Protein AF-A0AAD7D4Z1-F1 (afdb_monomer_lite)

Organism: Mycena rosella (NCBI:txid1033263)

pLDDT: mean 79.01, std 13.57, range [39.06, 91.75]

Secondary structure (DSSP, 8-state):
-HHHHHHHHHHHHTTS-SSSHHHHHHHHHHHHHHHHHHHHHHHHHHHHHHHHHTTS--------GGGS-----PPPPPTTSSEEE----SSEEEHHHHHHHTTT-GGGTTHHHHHHHHHHHHHTT----SSPPP--HHHHHT---GGGEEE--S-EEE-------

Radius of gyration: 24.87 Å; chains: 1; bounding box: 62×49×56 Å

Sequence (165 aa):
QGELSHRLVKRFYARTNKRNYGKQIAAHERRRRVLRGIKQRMQDAASTSAAQMANESDEQPRVVDNLRPEDEDLPRTPPRQHHHISESKRSPLDVREFSSMMAGDRAVENFIPDLRSHLLSRLLGLPYDGDEAQFSSQDLIDVTFVRDRLYTHKVMRINYTTYDM

Foldseek 3Di:
DPPVVVVLLVVQCVVDPVPVSPVSSVVVVVVVVVVVVVVVVVVVVVVVVVVVCVVPDDDDLCPDCLLVDDDDD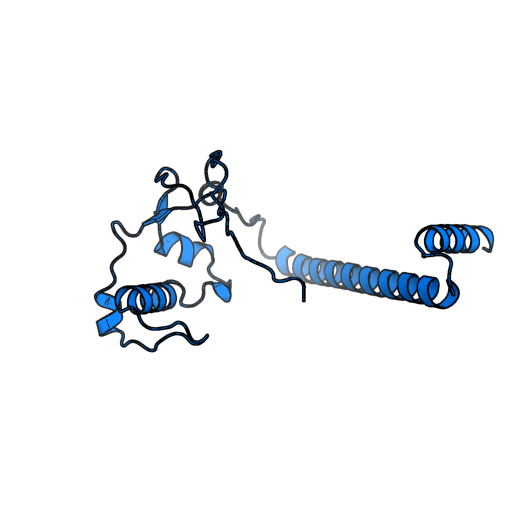DDDDDLVDFKDFDPDQPRKDQQVVVLVSCPPDPVSVCVLVQVLQVVLCVVVVHDCPPDGDDDDPVSSVVDDDDVNIDGHTPDMDGNDDDDPD

Structure (mmCIF, N/CA/C/O backbone):
data_AF-A0AAD7D4Z1-F1
#
_entry.id   AF-A0AAD7D4Z1-F1
#
loop_
_atom_site.group_PDB
_atom_site.id
_atom_site.type_symbol
_atom_site.label_atom_id
_atom_site.label_alt_id
_atom_site.label_comp_id
_atom_site.label_asym_id
_atom_site.label_entity_id
_atom_site.label_seq_id
_atom_site.pdbx_PDB_ins_code
_atom_site.Cartn_x
_atom_site.Cartn_y
_atom_site.Cartn_z
_atom_site.occupancy
_atom_site.B_iso_or_equiv
_atom_site.auth_seq_id
_atom_site.auth_comp_id
_atom_site.auth_asym_id
_atom_site.auth_atom_id
_atom_site.pdbx_PDB_model_num
ATOM 1 N N . GLN A 1 1 ? 41.999 31.864 -13.194 1.00 54.12 1 GLN A N 1
ATOM 2 C CA . GLN A 1 1 ? 40.651 31.252 -13.086 1.00 54.12 1 GLN A CA 1
ATOM 3 C C . GLN A 1 1 ? 40.035 30.786 -14.423 1.00 54.12 1 GLN A C 1
ATOM 5 O O . GLN A 1 1 ? 38.959 30.202 -14.395 1.00 54.12 1 GLN A O 1
ATOM 10 N N . GLY A 1 2 ? 40.690 30.951 -15.585 1.00 59.09 2 GLY A N 1
ATOM 11 C CA . GLY A 1 2 ? 40.108 30.561 -16.888 1.00 59.09 2 GLY A CA 1
ATOM 12 C C . GLY A 1 2 ? 40.205 29.072 -17.262 1.00 59.09 2 GLY A C 1
ATOM 13 O O . GLY A 1 2 ? 39.426 28.578 -18.070 1.00 59.09 2 GLY A O 1
ATOM 14 N N . GLU A 1 3 ? 41.132 28.320 -16.669 1.00 65.06 3 GLU A N 1
ATOM 15 C CA . GLU A 1 3 ? 41.358 26.918 -17.048 1.00 65.06 3 GLU A CA 1
ATOM 16 C C . GLU A 1 3 ? 40.269 25.971 -16.509 1.00 65.06 3 GLU A C 1
ATOM 18 O O . GLU A 1 3 ? 39.796 25.074 -17.209 1.00 65.06 3 GLU A O 1
ATOM 23 N N . LEU A 1 4 ? 39.803 26.206 -15.277 1.00 64.75 4 LEU A N 1
ATOM 24 C CA . LEU A 1 4 ? 38.739 25.413 -14.653 1.00 64.75 4 LEU A CA 1
ATOM 25 C C . LEU A 1 4 ? 37.394 25.599 -15.362 1.00 64.75 4 LEU A C 1
ATOM 27 O O . LEU A 1 4 ? 36.682 24.619 -15.592 1.00 64.75 4 LEU A O 1
ATOM 31 N N . SER A 1 5 ? 37.057 26.828 -15.762 1.00 66.69 5 SER A N 1
ATOM 32 C CA . SER A 1 5 ? 35.846 27.102 -16.542 1.00 66.69 5 SER A CA 1
ATOM 33 C C . SER A 1 5 ? 35.918 26.450 -17.926 1.00 66.69 5 SER A C 1
ATOM 35 O O . SER A 1 5 ? 34.947 25.830 -18.362 1.00 66.69 5 SER A O 1
ATOM 37 N N . HIS A 1 6 ? 37.085 26.460 -18.573 1.00 71.56 6 HIS A N 1
ATOM 38 C CA . HIS A 1 6 ? 37.293 25.795 -19.860 1.00 71.56 6 HIS A CA 1
ATOM 39 C C . HIS A 1 6 ? 37.136 24.263 -19.777 1.00 71.56 6 HIS A C 1
ATOM 41 O O . HIS A 1 6 ? 36.505 23.650 -20.645 1.00 71.56 6 HIS A O 1
ATOM 47 N N . ARG A 1 7 ? 37.612 23.629 -18.693 1.00 81.19 7 ARG A N 1
ATOM 48 C CA . ARG A 1 7 ? 37.381 22.192 -18.430 1.00 81.19 7 ARG A CA 1
ATOM 49 C C . ARG A 1 7 ? 35.894 21.868 -18.256 1.00 81.19 7 ARG A C 1
ATOM 51 O O . ARG A 1 7 ? 35.429 20.836 -18.742 1.00 81.19 7 ARG A O 1
ATOM 58 N N . LEU A 1 8 ? 35.135 22.748 -17.602 1.00 75.44 8 LEU A N 1
ATOM 59 C CA . LEU A 1 8 ? 33.690 22.580 -17.422 1.00 75.44 8 LEU A CA 1
ATOM 60 C C . LEU A 1 8 ? 32.928 22.675 -18.745 1.00 75.44 8 LEU A C 1
ATOM 62 O O . LEU A 1 8 ? 32.093 21.812 -19.020 1.00 75.44 8 LEU A O 1
ATOM 66 N N . VAL A 1 9 ? 33.247 23.664 -19.582 1.00 78.06 9 VAL A N 1
ATOM 67 C CA . VAL A 1 9 ? 32.623 23.824 -20.905 1.00 78.06 9 VAL A CA 1
ATOM 68 C C . VAL A 1 9 ? 32.912 22.611 -21.790 1.00 78.06 9 VAL A C 1
ATOM 70 O O . VAL A 1 9 ? 31.981 22.066 -22.378 1.00 78.06 9 VAL A O 1
ATOM 73 N N . LYS A 1 10 ? 34.154 22.102 -21.810 1.00 83.81 10 LYS A N 1
ATOM 74 C CA . LYS A 1 10 ? 34.499 20.866 -22.538 1.00 83.81 10 LYS A CA 1
ATOM 75 C C . LYS A 1 10 ? 33.704 19.651 -22.050 1.00 83.81 10 LYS A C 1
ATOM 77 O O . LYS A 1 10 ? 33.213 18.869 -22.862 1.00 83.81 10 LYS A O 1
ATOM 82 N N . ARG A 1 11 ? 33.523 19.512 -20.731 1.00 83.81 11 ARG A N 1
ATOM 83 C CA . ARG A 1 11 ? 32.730 18.422 -20.140 1.00 83.81 11 ARG A CA 1
ATOM 84 C C . ARG A 1 11 ? 31.250 18.499 -20.524 1.00 83.81 11 ARG A C 1
ATOM 86 O O . ARG A 1 11 ? 30.632 17.458 -20.728 1.00 83.81 11 ARG A O 1
ATOM 93 N N . PHE A 1 12 ? 30.678 19.700 -20.611 1.00 82.50 12 PHE A N 1
ATOM 94 C CA . PHE A 1 12 ? 29.299 19.877 -21.070 1.00 82.50 12 PHE A CA 1
ATOM 95 C C . PHE A 1 12 ? 29.166 19.683 -22.578 1.00 82.50 12 PHE A C 1
ATOM 97 O O . PHE A 1 12 ? 28.235 19.014 -23.006 1.00 82.50 12 PHE A O 1
ATOM 104 N N . TYR A 1 13 ? 30.118 20.181 -23.368 1.00 84.56 13 TYR A N 1
ATOM 105 C CA . TYR A 1 13 ? 30.139 20.017 -24.821 1.00 84.56 13 TYR A CA 1
ATOM 106 C C . TYR A 1 13 ? 30.109 18.538 -25.237 1.00 84.56 13 TYR A C 1
ATOM 108 O O . TYR A 1 13 ? 29.310 18.166 -26.095 1.00 84.56 13 TYR A O 1
ATOM 116 N N . ALA A 1 14 ? 30.881 17.679 -24.558 1.00 87.31 14 ALA A N 1
ATOM 117 C CA . ALA A 1 14 ? 30.884 16.228 -24.780 1.00 87.31 14 ALA A CA 1
ATOM 118 C C . ALA A 1 14 ? 29.520 15.545 -24.541 1.00 87.31 14 ALA A C 1
ATOM 120 O O . ALA A 1 14 ? 29.308 14.434 -25.011 1.00 87.31 14 ALA A O 1
ATOM 121 N N . ARG A 1 15 ? 28.601 16.194 -23.813 1.00 81.50 15 ARG A N 1
ATOM 122 C CA . ARG A 1 15 ? 27.254 15.689 -23.493 1.00 81.50 15 ARG A CA 1
ATOM 123 C C . ARG A 1 15 ? 26.154 16.289 -24.373 1.00 81.50 15 ARG A C 1
ATOM 125 O O . ARG A 1 15 ? 24.983 16.008 -24.149 1.00 81.50 15 ARG A O 1
ATOM 132 N N . THR A 1 16 ? 26.522 17.119 -25.346 1.00 86.06 16 THR A N 1
ATOM 133 C CA . THR A 1 16 ? 25.591 17.680 -26.332 1.00 86.06 16 THR A CA 1
ATOM 134 C C . THR A 1 16 ? 25.593 16.849 -27.607 1.00 86.06 16 THR A C 1
ATOM 136 O O . THR A 1 16 ? 26.569 16.169 -27.919 1.00 86.06 16 THR A O 1
ATOM 139 N N . ASN A 1 17 ? 24.549 16.988 -28.420 1.00 88.44 17 ASN A N 1
ATOM 140 C CA . ASN A 1 17 ? 24.526 16.431 -29.778 1.00 88.44 17 ASN A CA 1
ATOM 141 C C . ASN A 1 17 ? 25.337 17.271 -30.797 1.00 88.44 17 ASN A C 1
ATOM 143 O O . ASN A 1 17 ? 25.186 17.092 -32.002 1.00 88.44 17 ASN A O 1
ATOM 147 N N . LYS A 1 18 ? 26.162 18.221 -30.322 1.00 85.50 18 LYS A N 1
ATOM 148 C CA . LYS A 1 18 ? 27.015 19.146 -31.096 1.00 85.50 18 LYS A CA 1
ATOM 149 C C . LYS A 1 18 ? 26.289 20.085 -32.074 1.00 85.50 18 LYS A C 1
ATOM 151 O O . LYS A 1 18 ? 26.947 20.885 -32.733 1.00 85.50 18 LYS A O 1
ATOM 156 N N . ARG A 1 19 ? 24.953 20.088 -32.114 1.00 81.88 19 ARG A N 1
ATOM 157 C CA . ARG A 1 19 ? 24.139 20.997 -32.937 1.00 81.88 19 ARG A CA 1
ATOM 158 C C . ARG A 1 19 ? 23.562 22.116 -32.071 1.00 81.88 19 ARG A C 1
ATOM 160 O O . ARG A 1 19 ? 22.809 21.847 -31.142 1.00 81.88 19 ARG A O 1
ATOM 167 N N . ASN A 1 20 ? 23.901 23.377 -32.353 1.00 77.81 20 ASN A N 1
ATOM 168 C CA . ASN A 1 20 ? 23.482 24.531 -31.535 1.00 77.81 20 ASN A CA 1
ATOM 169 C C . ASN A 1 20 ? 23.758 24.328 -30.025 1.00 77.81 20 ASN A C 1
ATOM 171 O O . ASN A 1 20 ? 22.909 24.574 -29.164 1.00 77.81 20 ASN A O 1
ATOM 175 N N . TYR A 1 21 ? 24.968 23.854 -29.706 1.00 80.19 21 TYR A N 1
ATOM 176 C CA . TYR A 1 21 ? 25.367 23.376 -28.377 1.00 80.19 21 TYR A CA 1
ATOM 177 C C . TYR A 1 21 ? 25.337 24.452 -27.281 1.00 80.19 21 TYR A C 1
ATOM 179 O O . TYR A 1 21 ? 25.205 24.109 -26.111 1.00 80.19 21 TYR A O 1
ATOM 187 N N . GLY A 1 22 ? 25.401 25.745 -27.622 1.00 86.56 22 GLY A N 1
ATOM 188 C CA . GLY A 1 22 ? 25.372 26.836 -26.637 1.00 86.56 22 GLY A CA 1
ATOM 189 C C . GLY A 1 22 ? 24.132 26.804 -25.734 1.00 86.56 22 GLY A C 1
ATOM 190 O O . GLY A 1 22 ? 24.253 26.856 -24.510 1.00 86.56 22 GLY A O 1
ATOM 191 N N . LYS A 1 23 ? 22.940 26.605 -26.319 1.00 83.69 23 LYS A N 1
ATOM 192 C CA . LYS A 1 23 ? 21.682 26.486 -25.557 1.00 83.69 23 LYS A CA 1
ATOM 193 C C . LYS A 1 23 ? 21.660 25.232 -24.674 1.00 83.69 23 LYS A C 1
ATOM 195 O O . LYS A 1 23 ? 21.159 25.269 -23.554 1.00 83.69 23 LYS A O 1
ATOM 200 N N . GLN A 1 24 ? 22.242 24.134 -25.155 1.00 80.75 24 GLN A N 1
ATOM 201 C CA . GLN A 1 24 ? 22.297 22.862 -24.427 1.00 80.75 24 GLN A CA 1
ATOM 202 C C . GLN A 1 24 ? 23.262 22.926 -23.237 1.00 80.75 24 GLN A C 1
ATOM 204 O O . GLN A 1 24 ? 22.935 22.459 -22.148 1.00 80.75 24 GLN A O 1
ATOM 209 N N . ILE A 1 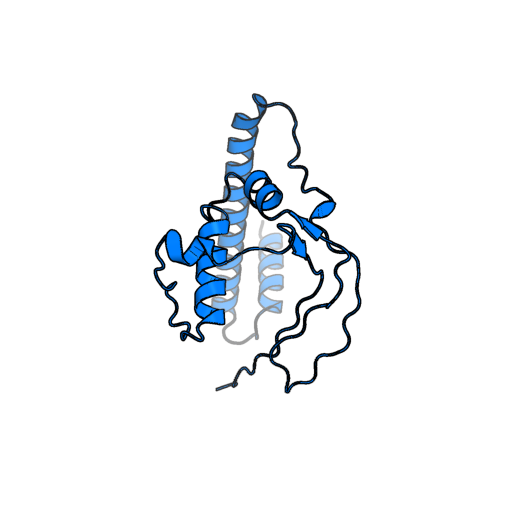25 ? 24.422 23.565 -23.409 1.00 87.31 25 ILE A N 1
ATOM 210 C CA . ILE A 1 25 ? 25.380 23.801 -22.324 1.00 87.31 25 ILE A CA 1
ATOM 211 C C . ILE A 1 25 ? 24.743 24.680 -21.240 1.00 87.31 25 ILE A C 1
ATOM 213 O O . ILE A 1 25 ? 24.806 24.322 -20.063 1.00 87.31 25 ILE A O 1
ATOM 217 N N . ALA A 1 26 ? 24.053 25.759 -21.624 1.00 85.31 26 ALA A N 1
ATOM 218 C CA . ALA A 1 26 ? 23.337 26.620 -20.681 1.00 85.31 26 ALA A CA 1
ATOM 219 C C . ALA A 1 26 ? 22.243 25.855 -19.907 1.00 85.31 26 ALA A C 1
ATOM 221 O O . ALA A 1 26 ? 22.109 26.006 -18.689 1.00 85.31 26 ALA A O 1
ATOM 222 N N . ALA A 1 27 ? 21.494 24.975 -20.581 1.00 84.19 27 ALA A N 1
ATOM 223 C CA . ALA A 1 27 ? 20.496 24.121 -19.937 1.00 84.19 27 ALA A CA 1
ATOM 224 C C . ALA A 1 27 ? 21.126 23.133 -18.936 1.00 84.19 27 ALA A C 1
ATOM 226 O O . ALA A 1 27 ? 20.613 22.959 -17.826 1.00 84.19 27 ALA A O 1
ATOM 227 N N . HIS A 1 28 ? 22.263 22.520 -19.282 1.00 86.19 28 HIS A N 1
ATOM 228 C CA . HIS A 1 28 ? 22.999 21.639 -18.375 1.00 86.19 28 HIS A CA 1
ATOM 229 C C . HIS A 1 28 ? 23.556 22.374 -17.153 1.00 86.19 28 HIS A C 1
ATOM 231 O O . HIS A 1 28 ? 23.490 21.845 -16.039 1.00 86.19 28 HIS A O 1
ATOM 237 N N . GLU A 1 29 ? 24.080 23.585 -17.336 1.00 88.75 29 GLU A N 1
ATOM 238 C CA . GLU A 1 29 ? 24.564 24.414 -16.235 1.00 88.75 29 GLU A CA 1
ATOM 239 C C . GLU A 1 29 ? 23.418 24.794 -15.289 1.00 88.75 29 GLU A C 1
ATOM 241 O O . GLU A 1 29 ? 23.531 24.599 -14.074 1.00 88.75 29 GLU A O 1
ATOM 246 N N . ARG A 1 30 ? 22.278 25.239 -15.841 1.00 85.06 30 ARG A N 1
ATOM 247 C CA . ARG A 1 30 ? 21.069 25.553 -15.067 1.00 85.06 30 ARG A CA 1
ATOM 248 C C . ARG A 1 30 ? 20.596 24.342 -14.267 1.00 85.06 30 ARG A C 1
ATOM 250 O O . ARG A 1 30 ? 20.377 24.465 -13.065 1.00 85.06 30 ARG A O 1
ATOM 257 N N . ARG A 1 31 ? 20.502 23.164 -14.895 1.00 86.19 31 ARG A N 1
ATOM 258 C CA . ARG A 1 31 ? 20.100 21.920 -14.216 1.00 86.19 31 ARG A CA 1
ATOM 259 C C . ARG A 1 31 ? 21.061 21.562 -13.083 1.00 86.19 31 ARG A C 1
ATOM 261 O O . ARG A 1 31 ? 20.618 21.245 -11.984 1.00 86.19 31 ARG A O 1
ATOM 268 N N . ARG A 1 32 ? 22.373 21.666 -13.311 1.00 87.44 32 ARG A N 1
ATOM 269 C CA . ARG A 1 32 ? 23.383 21.411 -12.273 1.00 87.44 32 ARG A CA 1
ATOM 270 C C . ARG A 1 32 ? 23.267 22.391 -11.102 1.00 87.44 32 ARG A C 1
ATOM 272 O O . ARG A 1 32 ? 23.416 21.970 -9.958 1.00 87.44 32 ARG A O 1
ATOM 279 N N . ARG A 1 33 ? 22.994 23.673 -11.371 1.00 87.31 33 ARG A N 1
ATOM 280 C CA . ARG A 1 33 ? 22.778 24.699 -10.337 1.00 87.31 33 ARG A CA 1
ATOM 281 C C . ARG A 1 33 ? 21.537 24.397 -9.497 1.00 87.31 33 ARG A C 1
ATOM 283 O O . ARG A 1 33 ? 21.627 24.435 -8.275 1.00 87.31 33 ARG A O 1
ATOM 290 N N . VAL A 1 34 ? 20.425 24.032 -10.138 1.00 87.31 34 VAL A N 1
ATOM 291 C CA . VAL A 1 34 ? 19.182 23.641 -9.452 1.00 87.31 34 VAL A CA 1
ATOM 292 C C . VAL A 1 34 ? 19.410 22.419 -8.561 1.00 87.31 34 VAL A C 1
ATOM 294 O O . VAL A 1 34 ? 19.099 22.475 -7.377 1.00 87.31 34 VAL A O 1
ATOM 297 N N . LEU A 1 35 ? 20.035 21.357 -9.081 1.00 87.25 35 LEU A N 1
ATOM 298 C CA . LEU A 1 35 ? 20.334 20.149 -8.299 1.00 87.25 35 LEU A CA 1
ATOM 299 C C . LEU A 1 35 ? 21.250 20.433 -7.102 1.00 87.25 35 LEU A C 1
ATOM 301 O O . LEU A 1 35 ? 21.053 19.874 -6.027 1.00 87.25 35 LEU A O 1
ATOM 305 N N . ARG A 1 36 ? 22.236 21.325 -7.264 1.00 88.25 36 ARG A N 1
ATOM 306 C CA . ARG A 1 36 ? 23.093 21.758 -6.153 1.00 88.25 36 ARG A CA 1
ATOM 307 C C . ARG A 1 36 ? 22.295 22.519 -5.091 1.00 88.25 36 ARG A C 1
ATOM 309 O O . ARG A 1 36 ? 22.508 22.271 -3.913 1.00 88.25 36 ARG A O 1
ATOM 316 N N . GLY A 1 37 ? 21.377 23.394 -5.505 1.00 86.44 37 GLY A N 1
ATOM 317 C CA . GLY A 1 37 ? 20.492 24.120 -4.593 1.00 86.44 37 GLY A CA 1
ATOM 318 C C . GLY A 1 37 ? 19.539 23.199 -3.831 1.00 86.44 37 GLY A C 1
ATOM 319 O O . GLY A 1 37 ? 19.377 23.365 -2.630 1.00 86.44 37 GLY A O 1
ATOM 320 N N . ILE A 1 38 ? 18.966 22.189 -4.496 1.00 84.88 38 ILE A N 1
ATOM 321 C CA . ILE A 1 38 ? 18.136 21.164 -3.842 1.00 84.88 38 ILE A CA 1
ATOM 322 C C . ILE A 1 38 ? 18.966 20.392 -2.816 1.00 84.88 38 ILE A C 1
ATOM 324 O O . ILE A 1 38 ? 18.563 20.295 -1.663 1.00 84.88 38 ILE A O 1
ATOM 328 N N . LYS A 1 39 ? 20.159 19.914 -3.200 1.00 87.69 39 LYS A N 1
ATOM 329 C CA . LYS A 1 39 ? 21.058 19.200 -2.283 1.00 87.69 39 LYS A CA 1
ATOM 330 C C . LYS A 1 39 ? 21.418 20.044 -1.058 1.00 87.69 39 LYS A C 1
ATOM 332 O O . LYS A 1 39 ? 21.426 19.516 0.045 1.00 87.69 39 LYS A O 1
ATOM 337 N N . GLN A 1 40 ? 21.704 21.330 -1.250 1.00 84.69 40 GLN A N 1
ATOM 338 C CA . GLN A 1 40 ? 22.046 22.233 -0.154 1.00 84.69 40 GLN A CA 1
ATOM 339 C C . GLN A 1 40 ? 20.849 22.463 0.773 1.00 84.69 40 GLN A C 1
ATOM 341 O O . GLN A 1 40 ? 20.988 22.279 1.969 1.00 84.69 40 GLN A O 1
ATOM 346 N N . ARG A 1 41 ? 19.649 22.706 0.232 1.00 84.06 41 ARG A N 1
ATOM 347 C CA . ARG A 1 41 ? 18.422 22.813 1.042 1.00 84.06 41 ARG A CA 1
ATOM 348 C C . ARG A 1 41 ? 18.109 21.539 1.821 1.00 84.06 41 ARG A C 1
ATOM 350 O O . ARG A 1 41 ? 17.659 21.630 2.951 1.00 84.06 41 ARG A O 1
ATOM 357 N N . MET A 1 42 ? 18.350 20.364 1.236 1.00 80.12 42 MET A N 1
ATOM 358 C CA . MET A 1 42 ? 18.201 19.089 1.943 1.00 80.12 42 MET A CA 1
ATOM 359 C C . MET A 1 42 ? 19.230 18.936 3.067 1.00 80.12 42 MET A C 1
ATOM 361 O O . MET A 1 42 ? 18.896 18.407 4.116 1.00 80.12 42 MET A O 1
ATOM 365 N N . GLN A 1 43 ? 20.464 19.405 2.865 1.00 80.69 43 GLN A N 1
ATOM 366 C CA . GLN A 1 43 ? 21.497 19.407 3.903 1.00 80.69 43 GLN A CA 1
ATOM 367 C C . GLN A 1 43 ? 21.187 20.416 5.012 1.00 80.69 43 GLN A C 1
ATOM 369 O O . GLN A 1 43 ? 21.319 20.075 6.180 1.00 80.69 43 GLN A O 1
ATOM 374 N N . ASP A 1 44 ? 20.724 21.615 4.666 1.00 78.62 44 ASP A N 1
ATOM 375 C CA . ASP A 1 44 ? 20.330 22.645 5.627 1.00 78.62 44 ASP A CA 1
ATOM 376 C C . ASP A 1 44 ? 19.113 22.174 6.439 1.00 78.62 44 ASP A C 1
ATOM 378 O O . ASP A 1 44 ? 19.141 22.231 7.664 1.00 78.62 44 ASP A O 1
ATOM 382 N N . ALA A 1 45 ? 18.102 21.593 5.781 1.00 73.38 45 ALA A N 1
ATOM 383 C CA . ALA A 1 45 ? 16.953 20.977 6.444 1.00 73.38 45 ALA A CA 1
ATOM 384 C C . ALA A 1 45 ? 17.367 19.815 7.360 1.00 73.38 45 ALA A C 1
ATOM 386 O O . ALA A 1 45 ? 16.900 19.758 8.492 1.00 73.38 45 ALA A O 1
ATOM 387 N N . ALA A 1 46 ? 18.292 18.953 6.916 1.00 70.94 46 ALA A N 1
ATOM 388 C CA . ALA A 1 46 ? 18.855 17.877 7.735 1.00 70.94 46 ALA A CA 1
ATOM 389 C C . ALA A 1 46 ? 19.659 18.403 8.939 1.00 70.94 46 ALA A C 1
ATOM 391 O O . ALA A 1 46 ? 19.688 17.772 9.990 1.00 70.94 46 ALA A O 1
ATOM 392 N N . SER A 1 47 ? 20.299 19.568 8.801 1.00 66.81 47 SER A N 1
ATOM 393 C CA . SER A 1 47 ? 21.049 20.229 9.877 1.00 66.81 47 SER A CA 1
ATOM 394 C C . SER A 1 47 ? 20.109 20.876 10.899 1.00 66.81 47 SER A C 1
ATOM 396 O O . SER A 1 47 ? 20.367 20.818 12.098 1.00 66.81 47 SER A O 1
ATOM 398 N N . THR A 1 48 ? 18.998 21.468 10.442 1.00 61.06 48 THR A N 1
ATOM 399 C CA . THR A 1 48 ? 17.947 22.019 11.312 1.00 61.06 48 THR A CA 1
ATOM 400 C C . THR A 1 48 ? 17.195 20.914 12.056 1.00 61.06 48 THR A C 1
ATOM 402 O O . THR A 1 48 ? 16.958 21.058 13.253 1.00 61.06 48 THR A O 1
ATOM 405 N N . SER A 1 49 ? 16.898 19.785 11.403 1.00 56.91 49 SER A N 1
ATOM 406 C CA . SER A 1 49 ? 16.328 18.613 12.076 1.00 56.91 49 SER A CA 1
ATOM 407 C C . SER A 1 49 ? 17.331 17.946 13.026 1.00 56.91 49 SER A C 1
ATOM 409 O O . SER A 1 49 ? 16.945 17.554 14.117 1.00 56.91 49 SER A O 1
ATOM 411 N N . ALA A 1 50 ? 18.630 17.900 12.698 1.00 54.66 50 ALA A N 1
ATOM 412 C CA . ALA A 1 50 ? 19.662 17.391 13.611 1.00 54.66 50 ALA A CA 1
ATOM 413 C C . ALA A 1 50 ? 19.840 18.262 14.873 1.00 54.66 50 ALA A C 1
ATOM 415 O O . ALA A 1 50 ? 20.086 17.731 15.952 1.00 54.66 50 ALA A O 1
ATOM 416 N N . ALA A 1 51 ? 19.673 19.586 14.770 1.00 53.62 51 ALA A N 1
ATOM 417 C CA . ALA A 1 51 ? 19.696 20.485 15.928 1.00 53.62 51 ALA A CA 1
ATOM 418 C C . ALA A 1 51 ? 18.447 20.347 16.823 1.00 53.62 51 ALA A C 1
ATOM 420 O O . ALA A 1 51 ? 18.535 20.582 18.025 1.00 53.62 51 ALA A O 1
ATOM 421 N N . GLN A 1 52 ? 17.304 19.941 16.258 1.00 52.09 52 GLN A N 1
ATOM 422 C CA . GLN A 1 52 ? 16.090 19.609 17.016 1.00 52.09 52 GLN A CA 1
ATOM 423 C C . GLN A 1 52 ? 16.143 18.194 17.623 1.00 52.09 52 GLN A C 1
ATOM 425 O O . GLN A 1 52 ? 15.595 17.983 18.698 1.00 52.09 52 GLN A O 1
ATOM 430 N N . MET A 1 53 ? 16.870 17.261 16.999 1.00 44.62 53 MET A N 1
ATOM 431 C CA . MET A 1 53 ? 17.073 15.887 17.486 1.00 44.62 53 MET A CA 1
ATOM 432 C C . MET A 1 53 ? 18.190 15.738 18.529 1.00 44.62 53 MET A C 1
ATOM 434 O O . MET A 1 53 ? 18.280 14.706 19.176 1.00 44.62 53 MET A O 1
ATOM 438 N N . ALA A 1 54 ? 19.031 16.750 18.763 1.00 46.72 54 ALA A N 1
ATOM 439 C CA . ALA A 1 54 ? 20.048 16.685 19.822 1.00 46.72 54 ALA A CA 1
ATOM 440 C C . ALA A 1 54 ? 19.455 16.632 21.251 1.00 46.72 54 ALA A C 1
ATOM 442 O O . ALA A 1 54 ? 20.202 16.454 22.210 1.00 46.72 54 ALA A O 1
ATOM 443 N N . ASN A 1 55 ? 18.131 16.783 21.391 1.00 47.06 55 ASN A N 1
ATOM 444 C CA . ASN A 1 55 ? 17.401 16.666 22.655 1.00 47.06 55 ASN A CA 1
ATOM 445 C C . ASN A 1 55 ? 16.566 15.375 22.770 1.00 47.06 55 ASN A C 1
ATOM 447 O O . ASN A 1 55 ? 15.958 15.139 23.809 1.00 47.06 55 ASN A O 1
ATOM 451 N N . GLU A 1 56 ? 16.556 14.533 21.735 1.00 44.38 56 GLU A N 1
ATOM 452 C CA . GLU A 1 56 ? 15.942 13.206 21.757 1.00 44.38 56 GLU A CA 1
ATOM 453 C C . GLU A 1 56 ? 17.023 12.195 21.383 1.00 44.38 56 GLU A C 1
ATOM 455 O O . GLU A 1 56 ? 17.453 12.068 20.240 1.00 44.38 56 GLU A O 1
ATOM 460 N N . SER A 1 57 ? 17.528 11.536 22.418 1.00 40.88 57 SER A N 1
ATOM 461 C CA . SER A 1 57 ? 18.465 10.423 22.361 1.00 40.88 57 SER A CA 1
ATOM 462 C C . SER A 1 57 ? 18.181 9.461 21.207 1.00 40.88 57 SER A C 1
ATOM 464 O O . SER A 1 57 ? 17.157 8.790 21.203 1.00 40.88 57 SER A O 1
ATOM 466 N N . ASP A 1 58 ? 19.135 9.390 20.281 1.00 41.56 58 ASP A N 1
ATOM 467 C CA . ASP A 1 58 ? 19.728 8.169 19.724 1.00 41.56 58 ASP A CA 1
ATOM 468 C C . ASP A 1 58 ? 18.801 6.943 19.597 1.00 41.56 58 ASP A C 1
ATOM 470 O O . ASP A 1 58 ? 19.091 5.858 20.094 1.00 41.56 58 ASP A O 1
ATOM 474 N N . GLU A 1 59 ? 17.697 7.090 18.871 1.00 39.06 59 GLU A N 1
ATOM 475 C CA . GLU A 1 59 ? 17.046 5.965 18.213 1.00 39.06 59 GLU A CA 1
ATOM 476 C C . GLU A 1 59 ? 17.142 6.183 16.707 1.00 39.06 59 GLU A C 1
ATOM 478 O O . GLU A 1 59 ? 16.365 6.900 16.078 1.00 39.06 59 GLU A O 1
ATOM 483 N N . GLN A 1 60 ? 18.147 5.542 16.105 1.00 40.16 60 GLN A N 1
ATOM 484 C CA . GLN A 1 60 ? 18.081 5.166 14.696 1.00 40.16 60 GLN A CA 1
ATOM 485 C C . GLN A 1 60 ? 16.669 4.629 14.422 1.00 40.16 60 GLN A C 1
ATOM 487 O O . GLN A 1 60 ? 16.230 3.761 15.184 1.00 40.16 60 GLN A O 1
ATOM 492 N N . PRO A 1 61 ? 15.957 5.066 13.364 1.00 39.56 61 PRO A N 1
ATOM 493 C CA . PRO A 1 61 ? 14.727 4.394 12.995 1.00 39.56 61 PRO A CA 1
ATOM 494 C C . PRO A 1 61 ? 15.130 2.967 12.637 1.00 39.56 61 PRO A C 1
ATOM 496 O O . PRO A 1 61 ? 15.754 2.715 11.603 1.00 39.56 61 PRO A O 1
ATOM 499 N N . ARG A 1 62 ? 14.849 2.039 13.555 1.00 43.25 62 ARG A N 1
ATOM 500 C CA . ARG A 1 62 ? 14.956 0.606 13.334 1.00 43.25 62 ARG A CA 1
ATOM 501 C C . ARG A 1 62 ? 13.940 0.294 12.251 1.00 43.25 62 ARG A C 1
ATOM 503 O O . ARG A 1 62 ? 12.795 -0.031 12.541 1.00 43.25 62 ARG A O 1
ATOM 510 N N . VAL A 1 63 ? 14.342 0.424 10.991 1.00 46.75 63 VAL A N 1
ATOM 511 C CA . VAL A 1 63 ? 13.640 -0.238 9.899 1.00 46.75 63 VAL A CA 1
ATOM 512 C C . VAL A 1 63 ? 13.898 -1.718 10.150 1.00 46.75 63 VAL A C 1
ATOM 514 O O . VAL A 1 63 ? 14.949 -2.248 9.805 1.00 46.75 63 VAL A O 1
ATOM 517 N N . VAL A 1 64 ? 13.009 -2.317 10.937 1.00 50.19 64 VAL A N 1
ATOM 518 C CA . VAL A 1 64 ? 13.100 -3.691 11.415 1.00 50.19 64 VAL A CA 1
ATOM 519 C C . VAL A 1 64 ? 13.293 -4.627 10.226 1.00 50.19 64 VAL A C 1
ATOM 521 O O . VAL A 1 64 ? 12.559 -4.551 9.239 1.00 50.19 64 VAL A O 1
ATOM 524 N N . ASP A 1 65 ? 14.263 -5.536 10.338 1.00 54.66 65 ASP A N 1
ATOM 525 C CA . ASP A 1 65 ? 14.539 -6.586 9.346 1.00 54.66 65 ASP A CA 1
ATOM 526 C C . ASP A 1 65 ? 13.272 -7.374 8.946 1.00 54.66 65 ASP A C 1
ATOM 528 O O . ASP A 1 65 ? 13.201 -7.906 7.844 1.00 54.66 65 ASP A O 1
ATOM 532 N N . ASN A 1 66 ? 12.227 -7.370 9.783 1.00 55.00 66 ASN A N 1
ATOM 533 C CA . ASN A 1 66 ? 10.938 -8.029 9.547 1.00 55.00 66 ASN A CA 1
ATOM 534 C C . ASN A 1 66 ? 10.155 -7.501 8.329 1.00 55.00 66 ASN A C 1
ATOM 536 O O . ASN A 1 66 ? 9.316 -8.221 7.789 1.00 55.00 66 ASN A O 1
ATOM 540 N N . LEU A 1 67 ? 10.402 -6.265 7.876 1.00 63.00 67 LEU A N 1
ATOM 541 C CA . LEU A 1 67 ? 9.800 -5.753 6.637 1.00 63.00 67 LEU A CA 1
ATOM 542 C C . LEU A 1 67 ? 10.544 -6.207 5.386 1.00 63.00 67 LEU A C 1
ATOM 544 O O . LEU A 1 67 ? 10.025 -6.021 4.285 1.00 63.00 67 LEU A O 1
ATOM 548 N N . ARG A 1 68 ? 11.755 -6.754 5.525 1.00 68.25 68 ARG A N 1
ATOM 549 C CA . ARG A 1 68 ? 12.569 -7.173 4.394 1.00 68.25 68 ARG A CA 1
ATOM 550 C C . ARG A 1 68 ? 12.161 -8.598 4.009 1.00 68.25 68 ARG A C 1
ATOM 552 O O . ARG A 1 68 ? 12.492 -9.539 4.723 1.00 68.25 68 ARG A O 1
ATOM 559 N N . PRO A 1 69 ? 11.417 -8.777 2.908 1.00 68.50 69 PRO A N 1
ATOM 560 C CA . PRO A 1 69 ? 10.998 -10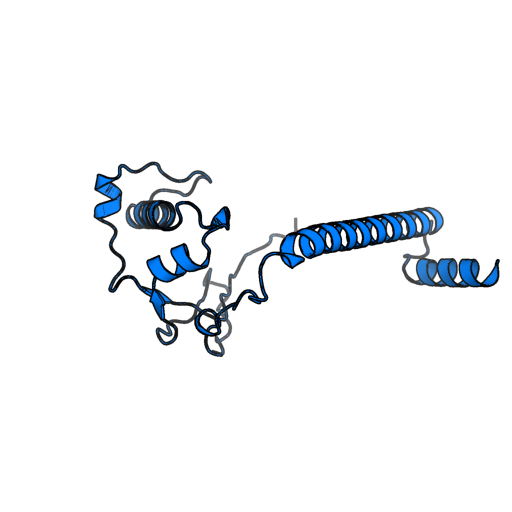.101 2.480 1.00 68.50 69 PRO A CA 1
ATOM 561 C C . PRO A 1 69 ? 12.212 -10.949 2.100 1.00 68.50 69 PRO A C 1
ATOM 563 O O . PRO A 1 69 ? 13.203 -10.436 1.571 1.00 68.50 69 PRO A O 1
ATOM 566 N N . GLU A 1 70 ? 12.092 -12.250 2.348 1.00 70.19 70 GLU A N 1
ATOM 567 C CA . GLU A 1 70 ? 13.098 -13.245 1.988 1.00 70.19 70 GLU A CA 1
ATOM 568 C C . GLU A 1 70 ? 13.397 -13.221 0.480 1.00 70.19 70 GLU A C 1
ATOM 570 O O . GLU A 1 70 ? 12.548 -12.882 -0.357 1.00 70.19 70 GLU A O 1
ATOM 575 N N . ASP A 1 71 ? 14.622 -13.604 0.127 1.00 67.56 71 ASP A N 1
ATOM 576 C CA . ASP A 1 71 ? 15.056 -13.670 -1.261 1.00 67.56 71 ASP A CA 1
ATOM 577 C C . ASP A 1 71 ? 14.349 -14.823 -1.986 1.00 67.56 71 ASP A C 1
ATOM 579 O O . ASP A 1 71 ? 14.580 -15.998 -1.706 1.00 67.56 71 ASP A O 1
ATOM 583 N N . GLU A 1 72 ? 13.489 -14.477 -2.947 1.00 69.69 72 GLU A N 1
ATOM 584 C CA . GLU A 1 72 ? 12.792 -15.444 -3.791 1.00 69.69 72 GLU A CA 1
ATOM 585 C C . GLU A 1 72 ? 12.875 -15.049 -5.268 1.00 69.69 72 GLU A C 1
ATOM 587 O O . GLU A 1 72 ? 12.424 -13.975 -5.686 1.00 69.69 72 GLU A O 1
ATOM 592 N N . ASP A 1 73 ? 13.458 -15.939 -6.069 1.00 74.56 73 ASP A N 1
ATOM 593 C CA . ASP A 1 73 ? 13.585 -15.753 -7.507 1.00 74.56 73 ASP A CA 1
ATOM 594 C C . ASP A 1 73 ? 12.281 -16.125 -8.216 1.00 74.56 73 ASP A C 1
ATOM 596 O O . ASP A 1 73 ? 11.925 -17.294 -8.355 1.00 74.56 73 ASP A O 1
ATOM 600 N N . LEU A 1 74 ? 11.571 -15.112 -8.721 1.00 77.88 74 LEU A N 1
ATOM 601 C CA . LEU A 1 74 ? 10.376 -15.336 -9.534 1.00 77.88 74 LEU A CA 1
ATOM 602 C C . LEU A 1 74 ? 10.738 -15.694 -10.988 1.00 77.88 74 LEU A C 1
ATOM 604 O O . LEU A 1 74 ? 11.537 -14.981 -11.621 1.00 77.88 74 LEU A O 1
ATOM 608 N N . PRO A 1 75 ? 10.101 -16.714 -11.595 1.00 81.31 75 PRO A N 1
ATOM 609 C CA . PRO A 1 75 ? 10.272 -17.023 -13.012 1.00 81.31 75 PRO A CA 1
ATOM 610 C C . PRO A 1 75 ? 9.674 -15.919 -13.889 1.00 81.31 75 PRO A C 1
ATOM 612 O O . PRO A 1 75 ? 8.803 -15.155 -13.456 1.00 81.31 75 PRO A O 1
ATOM 615 N N . ARG A 1 76 ? 10.177 -15.777 -15.126 1.00 79.44 76 ARG A N 1
ATOM 616 C CA . ARG A 1 76 ? 9.689 -14.752 -16.067 1.00 79.44 76 ARG A CA 1
ATOM 617 C C . ARG A 1 76 ? 8.174 -14.868 -16.238 1.00 79.44 76 ARG A C 1
ATOM 619 O O . ARG A 1 76 ? 7.665 -15.941 -16.542 1.00 79.44 76 ARG A O 1
ATOM 626 N N . THR A 1 77 ? 7.480 -13.748 -16.068 1.00 82.94 77 THR A N 1
ATOM 627 C CA . THR A 1 77 ? 6.026 -13.682 -16.205 1.00 82.94 77 THR A CA 1
ATOM 628 C C . THR A 1 77 ? 5.649 -13.721 -17.686 1.00 82.94 77 THR A C 1
ATOM 630 O O . THR A 1 77 ? 6.185 -12.915 -18.453 1.00 82.94 77 THR A O 1
ATOM 633 N N . PRO A 1 78 ? 4.749 -14.616 -18.126 1.00 85.56 78 PRO A N 1
ATOM 634 C CA . PRO A 1 78 ? 4.293 -14.629 -19.510 1.00 85.56 78 PRO A CA 1
ATOM 635 C C . PRO A 1 78 ? 3.587 -13.303 -19.852 1.00 85.56 78 PRO A C 1
ATOM 637 O O . PRO A 1 78 ? 2.810 -12.820 -19.029 1.00 85.56 78 PRO A O 1
ATOM 640 N N . PRO A 1 79 ? 3.767 -12.731 -21.060 1.00 83.56 79 PRO A N 1
ATOM 641 C CA . PRO A 1 79 ? 3.205 -11.419 -21.417 1.00 83.56 79 PRO A CA 1
ATOM 642 C C . PRO A 1 79 ? 1.680 -11.304 -21.285 1.00 83.56 79 PRO A C 1
ATOM 644 O O . PRO A 1 79 ? 1.157 -10.210 -21.117 1.00 83.56 79 PRO A O 1
ATOM 647 N N . ARG A 1 80 ? 0.959 -12.432 -21.358 1.00 85.94 80 ARG A N 1
ATOM 648 C CA . ARG A 1 80 ? -0.506 -12.489 -21.212 1.00 85.94 80 ARG A CA 1
ATOM 649 C C . ARG A 1 80 ? -0.990 -12.256 -19.780 1.00 85.94 80 ARG A C 1
ATOM 651 O O . ARG A 1 80 ? -2.157 -11.946 -19.583 1.00 85.94 80 ARG A O 1
ATOM 658 N N . GLN A 1 81 ? -0.129 -12.444 -18.785 1.00 86.69 81 GLN A N 1
ATOM 659 C CA . GLN A 1 81 ? -0.484 -12.278 -17.383 1.00 86.69 81 GLN A CA 1
ATOM 660 C C . GLN A 1 81 ? -0.143 -10.851 -16.943 1.00 86.69 81 GLN A C 1
ATOM 662 O O . GLN A 1 81 ? 1.015 -10.456 -17.026 1.00 86.69 81 GLN A O 1
ATOM 667 N N . HIS A 1 82 ? -1.131 -10.082 -16.472 1.00 86.94 82 HIS A N 1
ATOM 668 C CA . HIS A 1 82 ? -0.944 -8.669 -16.101 1.00 86.94 82 HIS A CA 1
ATOM 669 C C . HIS A 1 82 ? 0.061 -8.475 -14.961 1.00 86.94 82 HIS A C 1
ATOM 671 O O . HIS A 1 82 ? 0.841 -7.530 -14.964 1.00 86.94 82 HIS A O 1
ATOM 677 N N . HIS A 1 83 ? 0.054 -9.362 -13.971 1.00 88.88 83 HIS A N 1
ATOM 678 C CA . HIS A 1 83 ? 0.943 -9.255 -12.825 1.00 88.88 83 HIS A CA 1
ATOM 679 C C . HIS A 1 83 ? 1.311 -10.630 -12.282 1.00 88.88 83 HIS A C 1
ATOM 681 O O . HIS A 1 83 ? 0.574 -11.600 -12.448 1.00 88.88 83 HIS A O 1
ATOM 687 N N . HIS A 1 84 ? 2.459 -10.699 -11.626 1.00 89.06 84 HIS A N 1
ATOM 688 C CA . HIS A 1 84 ? 2.961 -11.896 -10.974 1.00 89.06 84 HIS A CA 1
ATOM 689 C C . HIS A 1 84 ? 3.715 -11.489 -9.714 1.00 89.06 84 HIS A C 1
ATOM 691 O O . HIS A 1 84 ? 4.648 -10.685 -9.761 1.00 89.06 84 HIS A O 1
ATOM 697 N N . ILE A 1 85 ? 3.271 -12.042 -8.596 1.00 88.88 85 ILE A N 1
ATOM 698 C CA . ILE A 1 85 ? 3.851 -11.897 -7.267 1.00 88.88 85 ILE A CA 1
ATOM 699 C C . ILE A 1 85 ? 4.059 -13.304 -6.700 1.00 88.88 85 ILE A C 1
ATOM 701 O O . ILE A 1 85 ? 3.415 -14.247 -7.161 1.00 88.88 85 ILE A O 1
ATOM 705 N N . SER A 1 86 ? 4.979 -13.453 -5.751 1.00 86.88 86 SER A N 1
ATOM 706 C CA . SER A 1 86 ? 5.224 -14.740 -5.095 1.00 86.88 86 SER A CA 1
ATOM 707 C C . SER A 1 86 ? 3.991 -15.241 -4.329 1.00 86.88 86 SER A C 1
ATOM 709 O O . SER A 1 86 ? 3.232 -14.456 -3.770 1.00 86.88 86 SER A O 1
ATOM 711 N N . GLU A 1 87 ? 3.815 -16.563 -4.281 1.00 84.88 87 GLU A N 1
ATOM 712 C CA . GLU A 1 87 ? 2.792 -17.241 -3.468 1.00 84.88 87 GLU A CA 1
ATOM 713 C C . GLU A 1 87 ? 3.293 -17.593 -2.053 1.00 84.88 87 GLU A C 1
ATOM 715 O O . GLU A 1 87 ? 2.549 -18.129 -1.224 1.00 84.88 87 GLU A O 1
ATOM 720 N N . SER A 1 88 ? 4.566 -17.314 -1.761 1.00 85.75 88 SER A N 1
ATOM 721 C CA . SER A 1 88 ? 5.207 -17.627 -0.488 1.00 85.75 88 SER A CA 1
ATOM 722 C C . SER A 1 88 ? 4.544 -16.897 0.676 1.00 85.75 88 SER A C 1
ATOM 724 O O . SER A 1 88 ? 4.374 -15.684 0.677 1.00 85.75 88 SER A O 1
ATOM 726 N N . LYS A 1 89 ? 4.236 -17.645 1.734 1.00 87.31 89 LYS A N 1
ATOM 727 C CA . LYS A 1 89 ? 3.673 -17.118 2.989 1.00 87.31 89 LYS A CA 1
ATOM 728 C C . LYS A 1 89 ? 4.714 -17.032 4.109 1.00 87.31 89 LYS A C 1
ATOM 730 O O . LYS A 1 89 ? 4.353 -17.031 5.285 1.00 87.31 89 LYS A O 1
ATOM 735 N N . ARG A 1 90 ? 6.006 -17.042 3.753 1.00 85.44 90 ARG A N 1
ATOM 736 C CA . ARG A 1 90 ? 7.132 -17.131 4.703 1.00 85.44 90 ARG A CA 1
ATOM 737 C C . ARG A 1 90 ? 7.394 -15.843 5.478 1.00 85.44 90 ARG A C 1
ATOM 739 O O . ARG A 1 90 ? 7.924 -15.930 6.578 1.00 85.44 90 ARG A O 1
ATOM 746 N N . SER A 1 91 ? 6.968 -14.699 4.950 1.00 86.25 91 SER A N 1
ATOM 747 C CA . SER A 1 91 ? 7.158 -13.385 5.573 1.00 86.25 91 SER A CA 1
ATOM 748 C C . SER A 1 91 ? 5.807 -12.786 5.990 1.00 86.25 91 SER A C 1
ATOM 750 O O . SER A 1 91 ? 5.278 -11.921 5.290 1.00 86.25 91 SER A O 1
ATOM 752 N N . PRO A 1 92 ? 5.177 -13.296 7.070 1.00 89.56 92 PRO A N 1
ATOM 753 C CA . PRO A 1 92 ? 3.954 -12.717 7.602 1.00 89.56 92 PRO A CA 1
ATOM 754 C C . PRO A 1 92 ? 4.253 -11.396 8.317 1.00 89.56 92 PRO A C 1
ATOM 756 O O . PRO A 1 92 ? 5.203 -11.299 9.087 1.00 89.56 92 PRO A O 1
ATOM 759 N N . LEU A 1 93 ? 3.385 -10.420 8.108 1.00 89.50 93 LEU A N 1
ATOM 760 C CA . LEU A 1 93 ? 3.390 -9.120 8.758 1.00 89.50 93 LEU A CA 1
ATOM 761 C C . LEU A 1 93 ? 2.023 -8.910 9.404 1.00 89.50 93 LEU A C 1
ATOM 763 O O . LEU A 1 93 ? 1.004 -9.064 8.730 1.00 89.50 93 LEU A O 1
ATOM 767 N N . ASP A 1 94 ? 1.979 -8.584 10.691 1.00 90.25 94 ASP A N 1
ATOM 768 C CA . ASP A 1 94 ? 0.717 -8.228 11.336 1.00 90.25 94 ASP A CA 1
ATOM 769 C C . ASP A 1 94 ? 0.253 -6.850 10.838 1.00 90.25 94 ASP A C 1
ATOM 771 O O . ASP A 1 94 ? 1.014 -5.879 10.827 1.00 90.25 94 ASP A O 1
ATOM 775 N N . VAL A 1 95 ? -0.999 -6.770 10.378 1.00 88.50 95 VAL A N 1
ATOM 776 C CA . VAL A 1 95 ? -1.557 -5.555 9.757 1.00 88.50 95 VAL A CA 1
ATOM 777 C C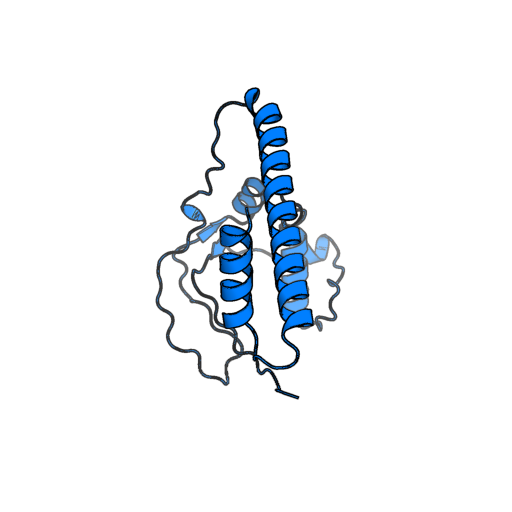 . VAL A 1 95 ? -1.567 -4.386 10.752 1.00 88.50 95 VAL A C 1
ATOM 779 O O . VAL A 1 95 ? -1.324 -3.235 10.381 1.00 88.50 95 VAL A O 1
ATOM 782 N N . ARG A 1 96 ? -1.865 -4.668 12.025 1.00 87.88 96 ARG A N 1
ATOM 783 C CA . ARG A 1 96 ? -1.981 -3.655 13.078 1.00 87.88 96 ARG A CA 1
ATOM 784 C C . ARG A 1 96 ? -0.604 -3.222 13.547 1.00 87.88 96 ARG A C 1
ATOM 786 O O . ARG A 1 96 ? -0.378 -2.025 13.704 1.00 87.88 96 ARG A O 1
ATOM 793 N N . GLU A 1 97 ? 0.312 -4.176 13.708 1.00 88.12 97 GLU A N 1
ATOM 794 C CA . GLU A 1 97 ? 1.716 -3.887 14.007 1.00 88.12 97 GLU A CA 1
ATOM 795 C C . GLU A 1 97 ? 2.310 -2.974 12.931 1.00 88.12 97 GLU A C 1
ATOM 797 O O . GLU A 1 97 ? 2.881 -1.939 13.264 1.00 88.12 97 GLU A O 1
ATOM 802 N N . PHE A 1 98 ? 2.071 -3.273 11.649 1.00 87.06 98 PHE A N 1
ATOM 803 C CA . PHE A 1 98 ? 2.509 -2.431 10.536 1.00 87.06 98 PHE A CA 1
ATOM 804 C C . PHE A 1 98 ? 1.977 -0.998 10.628 1.00 87.06 98 PHE A C 1
ATOM 806 O O . PHE A 1 98 ? 2.754 -0.047 10.540 1.00 87.06 98 PHE A O 1
ATOM 813 N N . SER A 1 99 ? 0.669 -0.838 10.849 1.00 86.62 99 SER A N 1
ATOM 814 C CA . SER A 1 99 ? 0.055 0.487 10.984 1.00 86.62 99 SER A CA 1
ATOM 815 C C . SER A 1 99 ? 0.619 1.263 12.179 1.00 86.62 99 SER A C 1
ATOM 817 O O . SER A 1 99 ? 0.875 2.458 12.061 1.00 86.62 99 SER A O 1
ATOM 819 N N . SER A 1 100 ? 0.875 0.585 13.303 1.00 86.25 100 SER A N 1
ATOM 820 C CA . SER A 1 100 ? 1.470 1.207 14.491 1.00 86.25 100 SER A CA 1
ATOM 821 C C . SER A 1 100 ? 2.945 1.569 14.306 1.00 86.25 100 SER A C 1
ATOM 823 O O . SER A 1 100 ? 3.394 2.605 14.784 1.00 86.25 100 SER A O 1
ATOM 825 N N . MET A 1 101 ? 3.695 0.743 13.579 1.00 83.94 101 MET A N 1
ATOM 826 C CA . MET A 1 101 ? 5.118 0.938 13.324 1.00 83.94 101 MET A CA 1
ATOM 827 C C . MET A 1 101 ? 5.365 2.114 12.380 1.00 83.94 101 MET A C 1
ATOM 829 O O . MET A 1 101 ? 6.334 2.847 12.545 1.00 83.94 101 MET A O 1
ATOM 833 N N . MET A 1 102 ? 4.478 2.305 11.405 1.00 83.94 102 MET A N 1
ATOM 834 C CA . MET A 1 102 ? 4.522 3.431 10.473 1.00 83.94 102 MET A CA 1
ATOM 835 C C . MET A 1 102 ? 3.742 4.651 10.992 1.00 83.94 102 MET A C 1
ATOM 837 O O . MET A 1 102 ? 3.402 5.547 10.217 1.00 83.94 102 MET A O 1
ATOM 841 N N . ALA A 1 103 ? 3.443 4.704 12.296 1.00 81.50 103 ALA A N 1
ATOM 842 C CA . ALA A 1 103 ? 2.752 5.835 12.898 1.00 81.50 103 ALA A CA 1
ATOM 843 C C . ALA A 1 103 ? 3.541 7.136 12.671 1.00 81.50 103 ALA A C 1
ATOM 845 O O . ALA A 1 103 ? 4.728 7.230 12.977 1.00 81.50 103 ALA A O 1
ATOM 846 N N . GLY A 1 104 ? 2.867 8.147 12.119 1.00 83.31 104 GLY A N 1
ATOM 847 C CA . GLY A 1 104 ? 3.473 9.422 11.720 1.00 83.31 104 GLY A CA 1
ATOM 848 C C . GLY A 1 104 ? 3.679 9.571 10.210 1.00 83.31 104 GLY A C 1
ATOM 849 O O . GLY A 1 104 ? 3.846 10.696 9.735 1.00 83.31 104 GLY A O 1
ATOM 850 N N . ASP A 1 105 ? 3.595 8.483 9.439 1.00 87.69 105 ASP A N 1
ATOM 851 C CA . ASP A 1 105 ? 3.487 8.561 7.984 1.00 87.69 105 ASP A CA 1
ATOM 852 C C . ASP A 1 105 ? 2.033 8.833 7.572 1.00 87.69 105 ASP A C 1
ATOM 854 O O . ASP A 1 105 ? 1.125 8.053 7.863 1.00 87.69 105 ASP A O 1
ATOM 858 N N . ARG A 1 106 ? 1.814 9.935 6.847 1.00 87.38 106 ARG A N 1
ATOM 859 C CA . ARG A 1 106 ? 0.494 10.296 6.307 1.00 87.38 106 ARG A CA 1
ATOM 860 C C . ARG A 1 106 ? -0.044 9.258 5.326 1.00 87.38 106 ARG A C 1
ATOM 862 O O . ARG A 1 106 ? -1.250 9.165 5.164 1.00 87.38 106 ARG A O 1
ATOM 869 N N . ALA A 1 107 ? 0.827 8.492 4.669 1.00 83.19 107 ALA A N 1
ATOM 870 C CA . ALA A 1 107 ? 0.409 7.443 3.745 1.00 83.19 107 ALA A CA 1
ATOM 871 C C . ALA A 1 107 ? -0.194 6.216 4.453 1.00 83.19 107 ALA A C 1
ATOM 873 O O . ALA A 1 107 ? -0.814 5.386 3.795 1.00 83.19 107 ALA A O 1
ATOM 874 N N . VAL A 1 108 ? 0.007 6.082 5.770 1.00 87.06 108 VAL A N 1
ATOM 875 C CA . VAL A 1 108 ? -0.508 4.961 6.578 1.00 87.06 108 VAL A CA 1
ATOM 876 C C . VAL A 1 108 ? -1.607 5.430 7.548 1.00 87.06 108 VAL A C 1
ATOM 878 O O . VAL A 1 108 ? -2.179 4.635 8.298 1.00 87.06 108 VAL A O 1
ATOM 881 N N . GLU A 1 109 ? -1.958 6.717 7.515 1.00 86.62 109 GLU A N 1
ATOM 882 C CA . GLU A 1 109 ? -3.127 7.243 8.213 1.00 86.62 109 GLU A CA 1
ATOM 883 C C . GLU A 1 109 ? -4.390 6.581 7.643 1.00 86.62 109 GLU A C 1
ATOM 885 O O . GLU A 1 109 ? -4.573 6.546 6.435 1.00 86.62 109 GLU A O 1
ATOM 890 N N . ASN A 1 110 ? -5.233 6.000 8.504 1.00 87.31 110 ASN A N 1
ATOM 891 C CA . ASN A 1 110 ? -6.423 5.222 8.113 1.00 87.31 110 ASN A CA 1
ATOM 892 C C . ASN A 1 110 ? -6.167 3.987 7.227 1.00 87.31 110 ASN A C 1
ATOM 894 O O . ASN A 1 110 ? -7.107 3.422 6.670 1.00 87.31 110 ASN A O 1
ATOM 898 N N . PHE A 1 111 ? -4.936 3.466 7.208 1.00 88.94 111 PHE A N 1
ATOM 899 C CA . PHE A 1 111 ? -4.552 2.327 6.368 1.00 88.94 111 PHE A CA 1
ATOM 900 C C . PHE A 1 111 ? -5.501 1.120 6.439 1.00 88.94 111 PHE A C 1
ATOM 902 O O . PHE A 1 111 ? -5.830 0.528 5.416 1.00 88.94 111 PHE A O 1
ATOM 909 N N . ILE A 1 112 ? -5.944 0.721 7.637 1.00 89.81 112 ILE A N 1
ATOM 910 C CA . ILE A 1 112 ? -6.813 -0.457 7.801 1.00 89.81 112 ILE A CA 1
ATOM 911 C C . ILE A 1 112 ? -8.223 -0.216 7.226 1.00 89.81 112 ILE A C 1
ATOM 913 O O . ILE A 1 112 ? -8.680 -1.064 6.455 1.00 89.81 112 ILE A O 1
ATOM 917 N N . PRO A 1 113 ? -8.936 0.871 7.592 1.00 89.56 113 PRO A N 1
ATOM 918 C CA . PRO A 1 113 ? -10.182 1.260 6.930 1.00 89.56 113 PRO A CA 1
ATOM 919 C C . PRO A 1 113 ? -10.078 1.317 5.402 1.00 89.56 113 PRO A C 1
ATOM 921 O O . PRO A 1 113 ? -10.882 0.673 4.727 1.00 89.56 113 PRO A O 1
ATOM 924 N N . ASP A 1 114 ? -9.061 1.997 4.874 1.00 89.12 114 ASP A N 1
ATOM 925 C CA . ASP A 1 114 ? -8.899 2.229 3.434 1.00 89.12 114 ASP A CA 1
ATOM 926 C C . ASP A 1 114 ? -8.591 0.914 2.704 1.00 89.12 114 ASP A C 1
ATOM 928 O O . ASP A 1 114 ? -9.190 0.584 1.680 1.00 89.12 114 ASP A O 1
ATOM 932 N N . LEU A 1 115 ? -7.750 0.061 3.300 1.00 90.12 115 LEU A N 1
ATOM 933 C CA . LEU A 1 115 ? -7.481 -1.275 2.774 1.00 90.12 115 LEU A CA 1
ATOM 934 C C . LEU A 1 115 ? -8.744 -2.147 2.753 1.00 90.12 115 LEU A C 1
ATOM 936 O O . LEU A 1 115 ? -8.974 -2.868 1.781 1.00 90.12 115 LEU A O 1
ATOM 940 N N . ARG A 1 116 ? -9.576 -2.102 3.802 1.00 91.19 116 ARG A N 1
ATOM 941 C CA . ARG A 1 116 ? -10.853 -2.838 3.826 1.00 91.19 116 ARG A CA 1
ATOM 942 C C . ARG A 1 116 ? -11.812 -2.322 2.763 1.00 91.19 116 ARG A C 1
ATOM 944 O O . ARG A 1 116 ? -12.404 -3.139 2.065 1.00 91.19 116 ARG A O 1
ATOM 951 N N . SER A 1 117 ? -11.922 -1.003 2.616 1.00 91.00 117 SER A N 1
ATOM 952 C CA . SER A 1 117 ? -12.732 -0.357 1.580 1.00 91.00 117 SER A CA 1
ATOM 953 C C . SER A 1 117 ? -12.297 -0.813 0.187 1.00 91.00 117 SER A C 1
ATOM 955 O O . SER A 1 117 ? -13.098 -1.323 -0.605 1.00 91.00 117 SER A O 1
ATOM 957 N N . HIS A 1 118 ? -10.990 -0.757 -0.076 1.00 89.50 118 HIS A N 1
ATOM 958 C CA . HIS A 1 118 ? -10.421 -1.210 -1.333 1.00 89.50 118 HIS A CA 1
ATOM 959 C C . HIS A 1 118 ? -10.741 -2.685 -1.599 1.00 89.50 118 HIS A C 1
ATOM 961 O O . HIS A 1 118 ? -11.244 -3.025 -2.669 1.00 89.50 118 HIS A O 1
ATOM 967 N N . LEU A 1 119 ? -10.502 -3.574 -0.633 1.00 90.56 119 LEU A N 1
ATOM 968 C CA . LEU A 1 119 ? -10.783 -5.002 -0.796 1.00 90.56 119 LEU A CA 1
ATOM 969 C C . LEU A 1 119 ? -12.274 -5.277 -1.001 1.00 90.56 119 LEU A C 1
ATOM 971 O O . LEU A 1 119 ? -12.620 -6.088 -1.860 1.00 90.56 119 LEU A O 1
ATOM 975 N N . LEU A 1 120 ? -13.150 -4.579 -0.277 1.00 91.75 120 LEU A N 1
ATOM 976 C CA . LEU A 1 120 ? -14.594 -4.720 -0.420 1.00 91.75 120 LEU A CA 1
ATOM 977 C C . LEU A 1 120 ? -15.057 -4.326 -1.824 1.00 91.75 120 LEU A C 1
ATOM 979 O O . LEU A 1 120 ? -15.763 -5.099 -2.470 1.00 91.75 120 LEU A O 1
ATOM 983 N N . SER A 1 121 ? -14.595 -3.185 -2.345 1.00 91.00 121 SER A N 1
ATOM 984 C CA . SER A 1 121 ? -14.926 -2.756 -3.712 1.00 91.00 121 SER A CA 1
ATOM 985 C C . SER A 1 121 ? -14.527 -3.802 -4.758 1.00 91.00 121 SER A C 1
ATOM 987 O O . SER A 1 121 ? -15.287 -4.087 -5.686 1.00 91.00 121 SER A O 1
ATOM 989 N N . ARG A 1 122 ? -13.370 -4.450 -4.568 1.00 89.62 122 ARG A N 1
ATOM 990 C CA . ARG A 1 122 ? -12.857 -5.493 -5.465 1.00 89.62 122 ARG A CA 1
ATOM 991 C C . ARG A 1 122 ? -13.626 -6.802 -5.345 1.00 89.62 122 ARG A C 1
ATOM 993 O O . ARG A 1 122 ? -13.848 -7.443 -6.369 1.00 89.62 122 ARG A O 1
ATOM 1000 N N . LEU A 1 123 ? -14.055 -7.181 -4.141 1.00 90.38 123 LEU A N 1
ATOM 1001 C CA . LEU A 1 123 ? -14.912 -8.350 -3.917 1.00 90.38 123 LEU A CA 1
ATOM 1002 C C . LEU A 1 123 ? -16.312 -8.158 -4.516 1.00 90.38 123 LEU A C 1
ATOM 1004 O O . LEU A 1 123 ? -16.878 -9.107 -5.050 1.00 90.38 123 LEU A O 1
ATOM 1008 N N . LEU A 1 124 ? -16.838 -6.931 -4.482 1.00 91.12 124 LEU A N 1
ATOM 1009 C CA . LEU A 1 124 ? -18.118 -6.561 -5.096 1.00 91.12 124 LEU A CA 1
ATOM 1010 C C . LEU A 1 124 ? -18.026 -6.334 -6.615 1.00 91.12 124 LEU A C 1
ATOM 1012 O O . LEU A 1 124 ? -19.052 -6.179 -7.274 1.00 91.12 124 LEU A O 1
ATOM 1016 N N . GLY A 1 125 ? -16.816 -6.318 -7.184 1.00 89.25 125 GLY A N 1
ATOM 1017 C CA . GLY A 1 125 ? -16.598 -6.098 -8.614 1.00 89.25 125 GLY A CA 1
ATOM 1018 C C . GLY A 1 125 ? -16.889 -4.668 -9.075 1.00 89.25 125 GLY A C 1
ATOM 1019 O O . GLY A 1 125 ? -17.189 -4.460 -10.251 1.00 89.25 125 GLY A O 1
ATOM 1020 N N . LEU A 1 126 ? -16.811 -3.687 -8.172 1.00 87.44 126 LEU A N 1
ATOM 1021 C CA . LEU A 1 126 ? -16.997 -2.283 -8.521 1.00 87.44 126 LEU A CA 1
ATOM 1022 C C . LEU A 1 126 ? -15.815 -1.787 -9.376 1.00 87.44 126 LEU A C 1
ATOM 1024 O O . LEU A 1 126 ? -14.661 -2.139 -9.099 1.00 87.44 126 LEU A O 1
ATOM 1028 N N . PRO A 1 127 ? -16.075 -0.993 -10.431 1.00 80.94 127 PRO A N 1
ATOM 1029 C CA . PRO A 1 127 ? -15.013 -0.402 -11.230 1.00 80.94 127 PRO A CA 1
ATOM 1030 C C . PRO A 1 127 ? -14.207 0.587 -10.382 1.00 80.94 127 PRO A C 1
ATOM 1032 O O . PRO A 1 127 ? -14.768 1.335 -9.590 1.00 80.94 127 PRO A O 1
ATOM 1035 N N . TYR A 1 128 ? -12.888 0.595 -10.571 1.00 79.81 128 TYR A N 1
ATOM 1036 C CA . TYR A 1 128 ? -12.010 1.596 -9.970 1.00 79.81 128 TYR A CA 1
ATOM 1037 C C . TYR A 1 128 ? -11.974 2.825 -10.884 1.00 79.81 128 TYR A C 1
ATOM 1039 O O . TYR A 1 128 ? -11.403 2.762 -11.974 1.00 79.81 128 TYR A O 1
ATOM 1047 N N . ASP A 1 129 ? -12.610 3.913 -10.464 1.00 77.75 129 ASP A N 1
ATOM 1048 C CA . ASP A 1 129 ? -12.712 5.181 -11.201 1.00 77.75 129 ASP A CA 1
ATOM 1049 C C . ASP A 1 129 ? -11.695 6.240 -10.736 1.00 77.75 129 ASP A C 1
ATOM 1051 O O . ASP A 1 129 ? -11.643 7.337 -11.288 1.00 77.75 129 ASP A O 1
ATOM 1055 N N . GLY A 1 130 ? -10.821 5.873 -9.797 1.00 72.38 130 GLY A N 1
ATOM 1056 C CA . GLY A 1 130 ? -9.795 6.744 -9.224 1.00 72.38 130 GLY A CA 1
ATOM 1057 C C . GLY A 1 130 ? -10.166 7.274 -7.843 1.00 72.38 130 GLY A C 1
ATOM 1058 O O . GLY A 1 130 ? -9.259 7.653 -7.104 1.00 72.38 130 GLY A O 1
ATOM 1059 N N . ASP A 1 131 ? -11.445 7.202 -7.476 1.00 74.44 131 ASP A N 1
ATOM 1060 C CA . ASP A 1 131 ? -11.917 7.482 -6.129 1.00 74.44 131 ASP A CA 1
ATOM 1061 C C . ASP A 1 131 ? -12.188 6.165 -5.389 1.00 74.44 131 ASP A C 1
ATOM 1063 O O . ASP A 1 131 ? -12.513 5.125 -5.971 1.00 74.44 131 ASP A O 1
ATOM 1067 N N . GLU A 1 132 ? -11.996 6.173 -4.072 1.00 70.81 132 GLU A N 1
ATOM 1068 C CA . GLU A 1 132 ? -12.369 5.023 -3.255 1.00 70.81 132 GLU A CA 1
ATOM 1069 C C . GLU A 1 132 ? -13.881 5.007 -3.043 1.00 70.81 132 GLU A C 1
ATOM 1071 O O . GLU A 1 132 ? -14.498 6.015 -2.686 1.00 70.81 132 GLU A O 1
ATOM 1076 N N . ALA A 1 133 ? -14.484 3.837 -3.251 1.00 76.56 133 ALA A N 1
ATOM 1077 C CA . ALA A 1 133 ? -15.890 3.636 -2.950 1.00 76.56 133 ALA A CA 1
ATOM 1078 C C . ALA A 1 133 ? -16.143 3.897 -1.455 1.00 76.56 133 ALA A C 1
ATOM 1080 O O . ALA A 1 133 ? -15.403 3.433 -0.587 1.00 76.56 133 ALA A O 1
ATOM 1081 N N . GLN A 1 134 ? -17.198 4.652 -1.153 1.00 80.56 134 GLN A N 1
ATOM 1082 C CA . GLN A 1 134 ? -17.566 4.963 0.224 1.00 80.56 134 GLN A CA 1
ATOM 1083 C C . GLN A 1 134 ? -18.405 3.822 0.794 1.00 80.56 134 GLN A C 1
ATOM 1085 O O . GLN A 1 134 ? -19.514 3.564 0.326 1.00 80.56 134 GLN A O 1
ATOM 1090 N N . PHE A 1 135 ? -17.883 3.163 1.823 1.00 86.31 135 PHE A N 1
ATOM 1091 C CA . PHE A 1 135 ? -18.581 2.112 2.558 1.00 86.31 135 PHE A CA 1
ATOM 1092 C C . PHE A 1 135 ? -18.856 2.550 3.990 1.00 86.31 135 PHE A C 1
ATOM 1094 O O . PHE A 1 135 ? -18.101 3.332 4.574 1.00 86.31 135 PHE A O 1
ATOM 1101 N N . SER A 1 136 ? -19.941 2.043 4.574 1.00 87.75 136 SER A N 1
ATOM 1102 C CA . SER A 1 136 ? -20.219 2.285 5.984 1.00 87.75 136 SER A CA 1
ATOM 1103 C C . SER A 1 136 ? -19.286 1.453 6.866 1.00 87.75 136 SER A C 1
ATOM 1105 O O . SER A 1 136 ? -18.768 0.411 6.461 1.00 87.75 136 SER A O 1
ATOM 1107 N N . SER A 1 137 ? -19.117 1.861 8.125 1.00 85.06 137 SER A N 1
ATOM 1108 C CA . SER A 1 137 ? -18.345 1.075 9.093 1.00 85.06 137 SER A CA 1
ATOM 1109 C C . SER A 1 137 ? -18.894 -0.343 9.282 1.00 85.06 137 SER A C 1
ATOM 1111 O O . SER A 1 137 ? -18.129 -1.227 9.646 1.00 85.06 137 SER A O 1
ATOM 1113 N N . GLN A 1 138 ? -20.195 -0.562 9.052 1.00 87.75 138 GLN A N 1
ATOM 1114 C CA . GLN A 1 138 ? -20.821 -1.886 9.130 1.00 87.75 138 GLN A CA 1
ATOM 1115 C C . GLN A 1 138 ? -20.366 -2.776 7.974 1.00 87.75 138 GLN A C 1
ATOM 1117 O O . GLN A 1 138 ? -19.937 -3.897 8.221 1.00 87.75 138 GLN A O 1
ATOM 1122 N N . ASP A 1 139 ? -20.339 -2.243 6.753 1.00 87.38 139 ASP A N 1
ATOM 1123 C CA . ASP A 1 139 ? -19.888 -2.987 5.571 1.00 87.38 139 ASP A CA 1
ATOM 1124 C C . ASP A 1 139 ? -18.401 -3.369 5.678 1.00 87.38 139 ASP A C 1
ATOM 1126 O O . ASP A 1 139 ? -17.979 -4.449 5.270 1.00 87.38 139 ASP A O 1
ATOM 1130 N N . LEU A 1 140 ? -17.580 -2.498 6.278 1.00 87.75 140 LEU A N 1
ATOM 1131 C CA . LEU A 1 140 ? -16.151 -2.764 6.472 1.00 87.75 140 LEU A CA 1
ATOM 1132 C C . LEU A 1 140 ? -15.874 -3.859 7.517 1.00 87.75 140 LEU A C 1
ATOM 1134 O O . LEU A 1 140 ? -14.807 -4.474 7.470 1.00 87.75 140 LEU A O 1
ATOM 1138 N N . ILE A 1 141 ? -16.792 -4.108 8.460 1.00 87.19 141 ILE A N 1
ATOM 1139 C CA . ILE A 1 141 ? -16.643 -5.173 9.471 1.00 87.19 141 ILE A CA 1
ATOM 1140 C C . ILE A 1 141 ? -16.704 -6.558 8.819 1.00 87.19 141 ILE A C 1
ATOM 1142 O O . ILE A 1 141 ? -16.028 -7.476 9.290 1.00 87.19 141 ILE A O 1
ATOM 1146 N N . ASP A 1 142 ? -17.428 -6.691 7.708 1.00 86.62 142 ASP A N 1
ATOM 1147 C CA . ASP A 1 142 ? -17.539 -7.950 6.968 1.00 86.62 142 ASP A CA 1
ATOM 1148 C C . ASP A 1 142 ? -16.209 -8.361 6.307 1.00 86.62 142 ASP A C 1
ATOM 1150 O O . ASP A 1 142 ? -15.990 -9.537 6.003 1.00 86.62 142 ASP A O 1
ATOM 1154 N N . VAL A 1 143 ? -15.269 -7.421 6.133 1.00 89.12 143 VAL A N 1
ATOM 1155 C CA . VAL A 1 143 ? -13.929 -7.699 5.599 1.00 89.12 143 VAL A CA 1
ATOM 1156 C C . VAL A 1 143 ? -12.941 -8.008 6.724 1.00 89.12 143 VAL A C 1
ATOM 1158 O O . VAL A 1 143 ? -12.388 -7.127 7.396 1.00 89.12 143 VAL A O 1
ATOM 1161 N N . THR A 1 144 ? -12.644 -9.299 6.876 1.00 89.88 144 THR A N 1
ATOM 1162 C CA . THR A 1 144 ? -11.682 -9.802 7.866 1.00 89.88 144 THR A CA 1
ATOM 1163 C C . THR A 1 144 ? -10.385 -10.289 7.228 1.00 89.88 144 THR A C 1
ATOM 1165 O O . THR A 1 144 ? -10.403 -11.059 6.266 1.00 89.88 144 THR A O 1
ATOM 1168 N N . PHE A 1 145 ? -9.248 -9.922 7.820 1.00 88.56 145 PHE A N 1
ATOM 1169 C CA . PHE A 1 145 ? -7.949 -10.482 7.462 1.00 88.56 145 PHE A CA 1
ATOM 1170 C C . PHE A 1 145 ? -7.739 -11.804 8.200 1.00 88.56 145 PHE A C 1
ATOM 1172 O O . PHE A 1 145 ? -7.779 -11.869 9.429 1.00 88.56 145 PHE A O 1
ATOM 1179 N N . VAL A 1 146 ? -7.485 -12.885 7.463 1.00 90.69 146 VAL A N 1
ATOM 1180 C CA . VAL A 1 146 ? -7.238 -14.192 8.080 1.00 90.69 146 VAL A CA 1
ATOM 1181 C C . VAL A 1 146 ? -5.970 -14.117 8.932 1.00 90.69 146 VAL A C 1
ATOM 1183 O O . VAL A 1 146 ? -4.873 -13.922 8.410 1.00 90.69 146 VAL A O 1
ATOM 1186 N N . ARG A 1 147 ? -6.129 -14.314 10.248 1.00 88.69 147 ARG A N 1
ATOM 1187 C CA . ARG A 1 147 ? -5.063 -14.195 11.261 1.00 88.69 147 ARG A CA 1
ATOM 1188 C C . ARG A 1 147 ? -4.436 -12.795 11.355 1.00 88.69 147 ARG A C 1
ATOM 1190 O O . ARG A 1 147 ? -3.318 -12.712 11.847 1.00 88.69 147 ARG A O 1
ATOM 1197 N N . ASP A 1 148 ? -5.112 -11.750 10.869 1.00 89.69 148 ASP A N 1
ATOM 1198 C CA . ASP A 1 148 ? -4.604 -10.368 10.834 1.00 89.69 148 ASP A CA 1
ATOM 1199 C C . ASP A 1 148 ? -3.230 -10.227 10.137 1.00 89.69 148 ASP A C 1
ATOM 1201 O O . ASP A 1 148 ? -2.410 -9.386 10.497 1.00 89.69 148 ASP A O 1
ATOM 120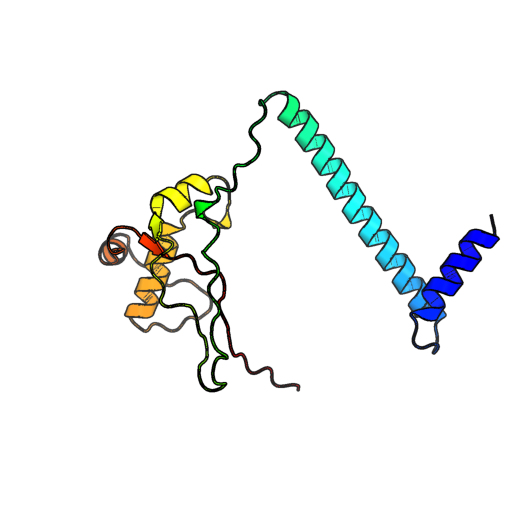5 N N . ARG A 1 149 ? -2.972 -11.054 9.108 1.00 89.88 149 ARG A N 1
ATOM 1206 C CA . ARG A 1 149 ? -1.676 -11.117 8.410 1.00 89.88 149 ARG A CA 1
ATOM 1207 C C . ARG A 1 149 ? -1.721 -10.571 6.988 1.00 89.88 149 ARG A C 1
ATOM 1209 O O . ARG A 1 149 ? -2.558 -10.977 6.183 1.00 89.88 149 ARG A O 1
ATOM 1216 N N . LEU A 1 150 ? -0.723 -9.759 6.665 1.00 89.50 150 LEU A N 1
ATOM 1217 C CA . LEU A 1 150 ? -0.244 -9.483 5.314 1.00 89.50 150 LEU A CA 1
ATOM 1218 C C . LEU A 1 150 ? 1.007 -10.317 5.041 1.00 89.50 150 LEU A C 1
ATOM 1220 O O . LEU A 1 150 ? 1.656 -10.804 5.965 1.00 89.50 150 LEU A O 1
ATOM 1224 N N . TYR A 1 151 ? 1.345 -10.486 3.769 1.00 89.38 151 TYR A N 1
ATOM 1225 C CA . TYR A 1 151 ? 2.573 -11.158 3.362 1.00 89.38 151 TYR A CA 1
ATOM 1226 C C . TYR A 1 151 ? 3.405 -10.199 2.529 1.00 89.38 151 TYR A C 1
ATOM 1228 O O . TYR A 1 151 ? 2.923 -9.638 1.544 1.00 89.38 151 TYR A O 1
ATOM 1236 N N . THR A 1 152 ? 4.643 -9.976 2.957 1.00 88.38 152 THR A N 1
ATOM 1237 C CA . THR A 1 152 ? 5.580 -9.134 2.220 1.00 88.38 152 THR A CA 1
ATOM 1238 C C . THR A 1 152 ? 6.299 -9.973 1.172 1.00 88.38 152 THR A C 1
ATOM 1240 O O . THR A 1 152 ? 6.662 -11.126 1.403 1.00 88.38 152 THR A O 1
ATOM 1243 N N . HIS A 1 153 ? 6.510 -9.392 -0.007 1.00 87.25 153 HIS A N 1
ATOM 1244 C CA . HIS A 1 153 ? 7.183 -10.060 -1.117 1.00 87.25 153 HIS A CA 1
ATOM 1245 C C . HIS A 1 153 ? 8.261 -9.155 -1.697 1.00 87.25 153 HIS A C 1
ATOM 1247 O O . HIS A 1 153 ? 8.050 -7.956 -1.876 1.00 87.25 153 HIS A O 1
ATOM 1253 N N . LYS A 1 154 ? 9.421 -9.736 -2.021 1.00 84.94 154 LYS A N 1
ATOM 1254 C CA . LYS A 1 154 ? 10.574 -8.984 -2.539 1.00 84.94 154 LYS A CA 1
ATOM 1255 C C . LYS A 1 154 ? 10.342 -8.447 -3.945 1.00 84.94 154 LYS A C 1
ATOM 1257 O O . LYS A 1 154 ? 10.863 -7.395 -4.305 1.00 84.94 154 LYS A O 1
ATOM 1262 N N . VAL A 1 155 ? 9.600 -9.194 -4.760 1.00 84.12 155 VAL A N 1
ATOM 1263 C CA . VAL A 1 155 ? 9.436 -8.911 -6.184 1.00 84.12 155 VAL A CA 1
ATOM 1264 C C . VAL A 1 155 ? 7.960 -8.992 -6.560 1.00 84.12 155 VAL A C 1
ATOM 1266 O O . VAL A 1 155 ? 7.308 -10.011 -6.351 1.00 84.12 155 VAL A O 1
ATOM 1269 N N . MET A 1 156 ? 7.462 -7.925 -7.183 1.00 87.81 156 MET A N 1
ATOM 1270 C CA . MET A 1 156 ? 6.201 -7.890 -7.921 1.00 87.81 156 MET A CA 1
ATOM 1271 C C . MET A 1 156 ? 6.522 -7.507 -9.367 1.00 87.81 156 MET A C 1
ATOM 1273 O O . MET A 1 156 ? 7.220 -6.524 -9.617 1.00 87.81 156 MET A O 1
ATOM 1277 N N . ARG A 1 157 ? 6.040 -8.291 -10.332 1.00 88.19 157 ARG A N 1
ATOM 1278 C CA . ARG A 1 157 ? 6.201 -8.020 -11.766 1.00 88.19 157 ARG A CA 1
ATOM 1279 C C . ARG A 1 157 ? 4.870 -7.601 -12.352 1.00 88.19 157 ARG A C 1
ATOM 1281 O O . ARG A 1 157 ? 3.885 -8.305 -12.162 1.00 88.19 157 ARG A O 1
ATOM 1288 N N . ILE A 1 158 ? 4.862 -6.496 -13.086 1.00 88.75 158 ILE A N 1
ATOM 1289 C CA . ILE A 1 158 ? 3.682 -5.979 -13.779 1.00 88.75 158 ILE A CA 1
ATOM 1290 C C . ILE A 1 158 ? 4.012 -5.918 -15.268 1.00 88.75 158 ILE A C 1
ATOM 1292 O O . ILE A 1 158 ? 4.960 -5.246 -15.672 1.00 88.75 158 ILE A O 1
ATOM 1296 N N . ASN A 1 159 ? 3.241 -6.640 -16.073 1.00 88.75 159 ASN A N 1
ATOM 1297 C CA . ASN A 1 159 ? 3.279 -6.543 -17.521 1.00 88.75 159 ASN A CA 1
ATOM 1298 C C . ASN A 1 159 ? 2.317 -5.437 -17.936 1.00 88.75 159 ASN A C 1
ATOM 1300 O O . ASN A 1 159 ? 1.100 -5.618 -17.928 1.00 88.75 159 ASN A O 1
ATOM 1304 N N . TYR A 1 160 ? 2.880 -4.292 -18.298 1.00 82.88 160 TYR A N 1
ATOM 1305 C CA . TYR A 1 160 ? 2.127 -3.175 -18.839 1.00 82.88 160 TYR A CA 1
ATOM 1306 C C . TYR A 1 160 ? 2.475 -2.990 -20.314 1.00 82.88 160 TYR A C 1
ATOM 1308 O O . TYR A 1 160 ? 3.646 -2.987 -20.694 1.00 82.88 160 TYR A O 1
ATOM 1316 N N . THR A 1 161 ? 1.455 -2.841 -21.152 1.00 78.81 161 THR A N 1
ATOM 1317 C CA . THR A 1 161 ? 1.627 -2.520 -22.568 1.00 78.81 161 THR A CA 1
ATOM 1318 C C . THR A 1 161 ? 1.675 -1.005 -22.729 1.00 78.81 161 THR A C 1
ATOM 1320 O O . THR A 1 161 ? 0.635 -0.350 -22.730 1.00 78.81 161 THR A O 1
ATOM 1323 N N . THR A 1 162 ? 2.867 -0.431 -22.874 1.00 72.62 162 THR A N 1
ATOM 1324 C CA . THR A 1 162 ? 3.003 0.933 -23.399 1.00 72.62 162 THR A CA 1
ATOM 1325 C C . THR A 1 162 ? 2.868 0.878 -24.914 1.00 72.62 162 THR A C 1
ATOM 1327 O O . THR A 1 162 ? 3.728 0.311 -25.588 1.00 72.62 162 THR A O 1
ATOM 1330 N N . TYR A 1 163 ? 1.796 1.457 -25.451 1.00 68.69 163 TYR A N 1
ATOM 1331 C CA . TYR A 1 163 ? 1.774 1.844 -26.856 1.00 68.69 163 TYR A CA 1
ATOM 1332 C C . TYR A 1 163 ? 2.771 2.997 -27.020 1.00 68.69 16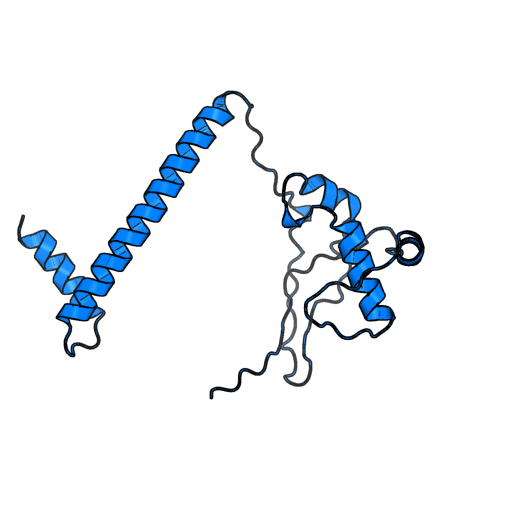3 TYR A C 1
ATOM 1334 O O . TYR A 1 163 ? 2.567 4.059 -26.432 1.00 68.69 163 TYR A O 1
ATOM 1342 N N . ASP A 1 164 ? 3.852 2.784 -27.771 1.00 62.56 164 ASP A N 1
ATOM 1343 C CA . ASP A 1 164 ? 4.584 3.905 -28.366 1.00 62.56 164 ASP A CA 1
ATOM 1344 C C . ASP A 1 164 ? 3.636 4.507 -29.411 1.00 62.56 164 ASP A C 1
ATOM 1346 O O . ASP A 1 164 ? 3.326 3.859 -30.415 1.00 62.56 164 ASP A O 1
ATOM 1350 N N . MET A 1 165 ? 3.094 5.689 -29.109 1.00 55.12 165 MET A N 1
ATOM 1351 C CA . MET A 1 165 ? 2.351 6.516 -30.064 1.00 55.12 165 MET A CA 1
ATOM 1352 C C . MET A 1 165 ? 3.291 7.493 -30.760 1.00 55.12 165 MET A C 1
ATOM 1354 O O . MET A 1 165 ? 4.143 8.087 -30.060 1.00 55.12 165 MET A O 1
#

=== Feature glossary ===
A reading guide for the features in this record.

Start from the sequence.

  · This is the polypeptide sequence — one letter per residue, N-terminus first. Length ranges from a few dozen residues for small domains to over a thousand for large multi-domain proteins.

Fold it, and you get atomic coordinates and the backbone conformation that goes with them.

  · Structure coordinates are given as an mmCIF _atom_site loop: one row per atom with element, residue name, chain id, sequence number, and x/y/z position in Å. Only the four main-chain atoms per residue are included here; side chains are omitted to keep the record compact.

  · Backbone dihedral angles. Every residue except chain termini has a φ (preceding-C → N → Cα → C) and a ψ (N → Cα → C → next-N). They are reported in degrees following the IUPAC sign convention. Secondary structure is essentially a statement about which (φ, ψ) basin each residue occupies.

  · The SS8 string is DSSP's per-residue secondary-structure call. α-helix (H) means an i→i+4 H-bond ladder; β-strand (E) means the residue participates in a β-sheet; 3₁₀ (G) and π (I) are tighter and wider helices; T/S are turns/bends; '-' is loop.

  · SS3 is a coarse helix/strand/coil call (letters a/b/c) made by the P-SEA algorithm from inter-Cα distances and dihedrals. It is less detailed than DSSP but needs only Cα positions.

Summarize the fold with a handful of shape descriptors and a per-residue structural alphabet.

  · Radius of gyration (Rg) is the root-mean-square distance of Cα atoms from their centroid — a single number for overall size and compactness. A globular domain of N residues has Rg ≈ 2.2·N^0.38 Å; an extended or disordered chain has a much larger Rg. The Cα contact count is the number of residue pairs whose Cα atoms are within 8 Å and are more than four positions apart in sequence — a standard proxy for tertiary packing density. The bounding box is the smallest axis-aligned box enclosing all Cα atoms.

  · The Foldseek 3Di string encodes local tertiary geometry as a 20-letter alphabet — one character per residue — derived from the relative positions of nearby Cα atoms. Unlike the amino-acid sequence, 3Di is a direct function of the 3D structure, so two proteins with the same fold have similar 3Di strings even at low sequence identity.

  · Solvent-accessible surface area (SASA) is the area in Å² traced out by the centre of a 1.4 Å probe sphere (a water molecule) rolled over the protein's van der Waals surface (Shrake–Rupley / Lee–Richards construction). Buried residues have near-zero SASA; fully exposed residues can exceed 200 Å². The total SASA scales roughly with the number of surface residues.

Ask how reliable the model is.

  · pLDDT (predicted Local Distance Difference Test) is AlphaFold's per-residue confidence score, ranging from 0 to 100. Values above 90 indicate high confidence (typically well-packed cores); 70–90 is confident; 50–70 low confidence; below 50 usually means the region is disordered or the prediction is unreliable there. AlphaFold stores pLDDT in the mmCIF B-factor column.

  · B-factor (Debye–Waller factor) reflects atomic displacement in the crystal lattice. It is an experimental observable (units Å²), not a prediction; low values mean the atom is pinned down, high values mean it moves or is heterogeneous across the crystal.

  · Predicted Aligned Error (PAE) is an AlphaFold confidence matrix: entry (i, j) is the expected error in the position of residue j, in ångströms, when the prediction is superimposed on the true structure at residue i. Low PAE within a block of residues means that block is internally rigid and well-predicted; high PAE between two blocks means their relative placement is uncertain even if each block individually is confident.

Place it in context: what it resembles, what it is annotated as, and how it looks.

  · Nearest PDB neighbors are the top structural matches found by Foldseek when searching this structure against the entire Protein Data Bank. Each hit reports a TM-score (0 to 1; >0.5 almost always implies the same fold) and an E-value. These are *structural* homologs — they may share no detectable sequence similarity.

  · Functional annotations link the protein to curated databases. InterPro entries identify conserved domains and families by matching the sequence against member-database signatures (Pfam, PROSITE, CDD, …). Gene Ontology (GO) terms describe molecular function, biological process, and cellular component in a controlled vocabulary. CATH places the structure in a hierarchical fold classification (Class/Architecture/Topology/Homologous-superfamily). The organism is the source species.

  · Three diagnostic plots accompany the record. The Cα contact map visualizes the tertiary structure as a 2D adjacency matrix (8 Å cutoff, sequence-local contacts suppressed). The Ramachandran plot shows the distribution of backbone (φ, ψ) torsions, with points in the α and β basins reflecting secondary structure content. The PAE plot shows AlphaFold's inter-residue confidence as a color matrix.

  · Six rendered views show the 3D structure from the faces of a cube — i.e. along ±x, ±y, ±z. Rendering representation is drawn randomly per protein from cartoon (secondary-structure ribbons), sticks (backbone bonds), or molecular surface; coloring is either N→C rainbow (blue at the N-terminus through red at the C-terminus) or one color per chain.